Protein AF-A0A359G1K5-F1 (afdb_monomer_lite)

Structure (mmCIF, N/CA/C/O backbone):
data_AF-A0A359G1K5-F1
#
_entry.id   AF-A0A359G1K5-F1
#
loop_
_atom_site.group_PDB
_atom_site.id
_atom_site.type_symbol
_atom_site.label_atom_id
_atom_site.label_alt_id
_atom_site.label_comp_id
_atom_site.label_asym_id
_atom_site.label_entity_id
_atom_site.label_seq_id
_atom_site.pdbx_PDB_ins_code
_atom_site.Cartn_x
_atom_site.Cartn_y
_atom_site.Cartn_z
_atom_site.occupancy
_atom_site.B_iso_or_equiv
_atom_site.auth_seq_id
_atom_site.auth_comp_id
_atom_site.auth_asym_id
_atom_site.auth_atom_id
_atom_site.pdbx_PDB_model_num
ATOM 1 N N . MET A 1 1 ? -27.906 0.749 15.311 1.00 47.22 1 MET A N 1
ATOM 2 C CA . MET A 1 1 ? -26.766 -0.084 14.839 1.00 47.22 1 MET A CA 1
ATOM 3 C C . MET A 1 1 ? -26.380 0.343 13.416 1.00 47.22 1 MET A C 1
ATOM 5 O O . MET A 1 1 ? -26.020 -0.478 12.583 1.00 47.22 1 MET A O 1
ATOM 9 N N . ASP A 1 2 ? -26.396 1.654 13.143 1.00 51.25 2 ASP A N 1
ATOM 10 C CA . ASP A 1 2 ? -26.589 2.193 11.785 1.00 51.25 2 ASP A CA 1
ATOM 11 C C . ASP A 1 2 ? -25.330 2.827 11.171 1.00 51.25 2 ASP A C 1
ATOM 13 O O . ASP A 1 2 ? -25.414 3.710 10.320 1.00 51.25 2 ASP A O 1
ATOM 17 N N . THR A 1 3 ? -24.133 2.390 11.577 1.00 60.75 3 THR A N 1
ATOM 18 C CA . THR A 1 3 ? -22.890 3.090 11.190 1.00 60.75 3 THR A CA 1
ATOM 19 C C . THR A 1 3 ? -21.731 2.201 10.742 1.00 60.75 3 THR A C 1
ATOM 21 O O . THR A 1 3 ? -20.780 2.724 10.163 1.00 60.75 3 THR A O 1
ATOM 24 N N . SER A 1 4 ? -21.797 0.877 10.916 1.00 66.31 4 SER A N 1
ATOM 25 C CA . SER A 1 4 ? -20.690 -0.027 10.549 1.00 66.31 4 SER A CA 1
ATOM 26 C C . SER A 1 4 ? -20.458 -0.088 9.037 1.00 66.31 4 SER A C 1
ATOM 28 O O . SER A 1 4 ? -19.325 0.043 8.588 1.00 66.31 4 SER A O 1
ATOM 30 N N . TRP A 1 5 ? -21.526 -0.194 8.242 1.00 69.31 5 TRP A N 1
ATOM 31 C CA . TRP A 1 5 ? -21.437 -0.279 6.778 1.00 69.31 5 TRP A CA 1
ATOM 32 C C . TRP A 1 5 ? -20.983 1.028 6.123 1.00 69.31 5 TRP A C 1
ATOM 34 O O . TRP A 1 5 ? -20.143 1.016 5.226 1.00 69.31 5 TRP A O 1
ATOM 44 N N . ARG A 1 6 ? -21.474 2.175 6.613 1.00 80.25 6 ARG A N 1
ATOM 45 C CA . ARG A 1 6 ? -21.046 3.503 6.141 1.00 80.25 6 ARG A CA 1
ATOM 46 C C . ARG A 1 6 ? -19.586 3.790 6.489 1.00 80.25 6 ARG A C 1
ATOM 48 O O . ARG A 1 6 ? -18.879 4.403 5.693 1.00 80.25 6 ARG A O 1
ATOM 55 N N . LYS A 1 7 ? -19.135 3.341 7.665 1.00 80.12 7 LYS A N 1
ATOM 56 C CA . LYS A 1 7 ? -17.734 3.443 8.084 1.00 80.12 7 LYS A CA 1
ATOM 57 C C . LYS A 1 7 ? -16.836 2.555 7.223 1.00 80.12 7 LYS A C 1
ATOM 59 O O . LYS A 1 7 ? -15.837 3.046 6.718 1.00 80.12 7 LYS A O 1
ATOM 64 N N . LEU A 1 8 ? -17.241 1.309 6.970 1.00 81.56 8 LEU A N 1
ATOM 65 C CA . LEU A 1 8 ? -16.487 0.384 6.123 1.00 81.56 8 LEU A CA 1
ATOM 66 C C . LEU A 1 8 ? -16.329 0.918 4.692 1.00 81.56 8 LEU A C 1
ATOM 68 O O . LEU A 1 8 ? -15.231 0.906 4.149 1.00 81.56 8 LEU A O 1
ATOM 72 N N . GLY A 1 9 ? -17.404 1.457 4.105 1.00 86.75 9 GLY A N 1
ATOM 73 C CA . GLY A 1 9 ? -17.346 2.084 2.782 1.00 86.75 9 GLY A CA 1
ATOM 74 C C . GLY A 1 9 ? -16.405 3.291 2.739 1.00 86.75 9 GLY A C 1
ATOM 75 O O . GLY A 1 9 ? -15.642 3.445 1.790 1.00 86.75 9 GLY A O 1
ATOM 76 N N . LYS A 1 10 ? -16.397 4.120 3.791 1.00 87.62 10 LYS A N 1
ATOM 77 C CA . LYS A 1 10 ? -15.446 5.231 3.919 1.00 87.62 10 LYS A CA 1
ATOM 78 C C . LYS A 1 10 ? -13.999 4.731 4.022 1.00 87.62 10 LYS A C 1
ATOM 80 O O . LYS A 1 10 ? -13.139 5.284 3.342 1.00 87.62 10 LYS A O 1
ATOM 85 N N . ASP A 1 11 ? -13.736 3.704 4.827 1.00 87.62 11 ASP A N 1
ATOM 86 C CA . ASP A 1 11 ? -12.389 3.147 5.014 1.00 87.62 11 ASP A CA 1
ATOM 87 C C . ASP A 1 11 ? -11.858 2.522 3.713 1.00 87.62 11 ASP A C 1
ATOM 89 O O . ASP A 1 11 ? -10.702 2.740 3.356 1.00 87.62 11 ASP A O 1
ATOM 93 N N . VAL A 1 12 ? -12.714 1.835 2.948 1.00 91.12 12 VAL A N 1
ATOM 94 C CA . VAL A 1 12 ? -12.373 1.314 1.612 1.00 91.12 12 VAL A CA 1
ATOM 95 C C . VAL A 1 12 ? -12.059 2.450 0.637 1.00 91.12 12 VAL A C 1
ATOM 97 O O . VAL A 1 12 ? -11.053 2.385 -0.066 1.00 91.12 12 VAL A O 1
ATOM 100 N N . SER A 1 13 ? -12.864 3.515 0.606 1.00 93.44 13 SER A N 1
ATOM 101 C CA . SER A 1 13 ? -12.588 4.673 -0.255 1.00 93.44 13 SER A CA 1
ATOM 102 C C . SER A 1 13 ? -11.261 5.350 0.094 1.00 93.44 13 SER A C 1
ATOM 104 O O . SER A 1 13 ? -10.495 5.697 -0.803 1.00 93.44 13 SER A O 1
ATOM 106 N N . ILE A 1 14 ? -10.957 5.506 1.386 1.00 93.12 14 ILE A N 1
ATOM 107 C CA . ILE A 1 14 ? -9.670 6.045 1.848 1.00 93.12 14 ILE A CA 1
ATOM 108 C C . ILE A 1 14 ? -8.524 5.120 1.422 1.00 93.12 14 ILE A C 1
ATOM 110 O O . ILE A 1 14 ? -7.514 5.605 0.911 1.00 93.12 14 ILE A O 1
ATOM 114 N N . ALA A 1 15 ? -8.696 3.804 1.575 1.00 94.56 15 ALA A N 1
ATOM 115 C CA . ALA A 1 15 ? -7.706 2.813 1.168 1.00 94.56 15 ALA A CA 1
ATOM 116 C C . ALA A 1 15 ? -7.395 2.908 -0.331 1.00 94.56 15 ALA A C 1
ATOM 118 O O . ALA A 1 15 ? -6.230 2.976 -0.710 1.00 94.56 15 ALA A O 1
ATOM 119 N N . LEU A 1 16 ? -8.425 2.969 -1.180 1.00 96.88 16 LEU A N 1
ATOM 120 C CA . LEU A 1 16 ? -8.267 3.052 -2.634 1.00 96.88 16 LEU A CA 1
ATOM 121 C C . LEU A 1 16 ? -7.613 4.363 -3.073 1.00 96.88 16 LEU A C 1
ATOM 123 O O . LEU A 1 16 ? -6.724 4.343 -3.924 1.00 96.88 16 LEU A O 1
ATOM 127 N N . LEU A 1 17 ? -8.012 5.494 -2.484 1.00 97.06 17 LEU A N 1
ATOM 128 C CA . LEU A 1 17 ? -7.406 6.792 -2.788 1.00 97.06 17 LEU A CA 1
ATOM 129 C C . LEU A 1 17 ? -5.921 6.808 -2.418 1.00 97.06 17 LEU A C 1
ATOM 131 O O . LEU A 1 17 ? -5.090 7.203 -3.235 1.00 97.06 17 LEU A O 1
ATOM 135 N N . ASN A 1 18 ? -5.582 6.325 -1.222 1.00 96.44 18 ASN A N 1
ATOM 136 C CA . ASN A 1 18 ? -4.199 6.273 -0.763 1.00 96.44 18 ASN A CA 1
ATOM 137 C C . ASN A 1 18 ? -3.356 5.292 -1.593 1.00 96.44 18 ASN A C 1
ATOM 139 O O . ASN A 1 18 ? -2.258 5.629 -2.032 1.00 96.44 18 ASN A O 1
ATOM 143 N N . ALA A 1 19 ? -3.892 4.102 -1.876 1.00 97.75 19 ALA A N 1
ATOM 144 C CA . ALA A 1 19 ? -3.231 3.099 -2.704 1.00 97.75 19 ALA A CA 1
ATOM 145 C C . ALA A 1 19 ? -2.958 3.624 -4.114 1.00 97.75 19 ALA A C 1
ATOM 147 O O . ALA A 1 19 ? -1.855 3.455 -4.632 1.00 97.75 19 ALA A O 1
ATOM 148 N N . THR A 1 20 ? -3.928 4.310 -4.719 1.00 98.19 20 THR A N 1
ATOM 149 C CA . THR A 1 20 ? -3.764 4.919 -6.045 1.00 98.19 20 THR A CA 1
ATOM 150 C C . THR A 1 20 ? -2.706 6.018 -6.017 1.00 98.19 20 THR A C 1
ATOM 152 O O . THR A 1 20 ? -1.822 6.028 -6.866 1.00 98.19 20 THR A O 1
ATOM 155 N N . ALA A 1 21 ? -2.746 6.916 -5.030 1.00 98.31 21 ALA A N 1
ATOM 156 C CA . ALA A 1 21 ? -1.781 8.008 -4.922 1.00 98.31 21 ALA A CA 1
ATOM 157 C C . ALA A 1 21 ? -0.342 7.493 -4.748 1.00 98.31 21 ALA A C 1
ATOM 159 O O . ALA A 1 21 ? 0.553 7.898 -5.489 1.00 98.31 21 ALA A O 1
ATOM 160 N N . LEU A 1 22 ? -0.120 6.565 -3.813 1.00 97.94 22 LEU A N 1
ATOM 161 C CA . LEU A 1 22 ? 1.213 6.025 -3.533 1.00 97.94 22 LEU A CA 1
ATOM 162 C C . LEU A 1 22 ? 1.744 5.150 -4.675 1.00 97.94 22 LEU A C 1
ATOM 164 O O . LEU A 1 22 ? 2.914 5.269 -5.039 1.00 97.94 22 LEU A O 1
ATOM 168 N N . SER A 1 23 ? 0.897 4.315 -5.283 1.00 98.25 23 SER A N 1
ATOM 169 C CA . SER A 1 23 ? 1.301 3.511 -6.445 1.00 98.25 23 SER A CA 1
ATOM 170 C C . SER A 1 23 ? 1.609 4.373 -7.668 1.00 98.25 23 SER A C 1
ATOM 172 O O . SER A 1 23 ? 2.604 4.114 -8.341 1.00 98.25 23 SER A O 1
ATOM 174 N N . ALA A 1 24 ? 0.830 5.430 -7.926 1.00 98.31 24 ALA A N 1
ATOM 175 C CA . ALA A 1 24 ? 1.106 6.375 -9.005 1.00 98.31 24 ALA A CA 1
ATOM 176 C C . ALA A 1 24 ? 2.437 7.106 -8.784 1.00 98.31 24 ALA A C 1
ATOM 178 O O . ALA A 1 24 ? 3.236 7.209 -9.712 1.00 98.31 24 ALA A O 1
ATOM 179 N N . LEU A 1 25 ? 2.717 7.552 -7.555 1.00 98.25 25 LEU A N 1
ATOM 180 C CA . LEU A 1 25 ? 4.005 8.158 -7.209 1.00 98.25 25 LEU A CA 1
ATOM 181 C C . LEU A 1 25 ? 5.170 7.186 -7.428 1.00 98.25 25 LEU A C 1
ATOM 183 O O . LEU A 1 25 ? 6.159 7.552 -8.060 1.00 98.25 25 LEU A O 1
ATOM 187 N N . ALA A 1 26 ? 5.046 5.942 -6.960 1.00 97.75 26 ALA A N 1
ATOM 188 C CA . ALA A 1 26 ? 6.080 4.924 -7.137 1.00 97.75 26 ALA A CA 1
ATOM 189 C C . ALA A 1 26 ? 6.292 4.555 -8.617 1.00 97.75 26 ALA A C 1
ATOM 191 O O . ALA A 1 26 ? 7.427 4.353 -9.052 1.00 97.75 26 ALA A O 1
ATOM 192 N N . PHE A 1 27 ? 5.216 4.497 -9.403 1.00 98.31 27 PHE A N 1
ATOM 193 C CA . PHE A 1 27 ? 5.270 4.258 -10.843 1.00 98.3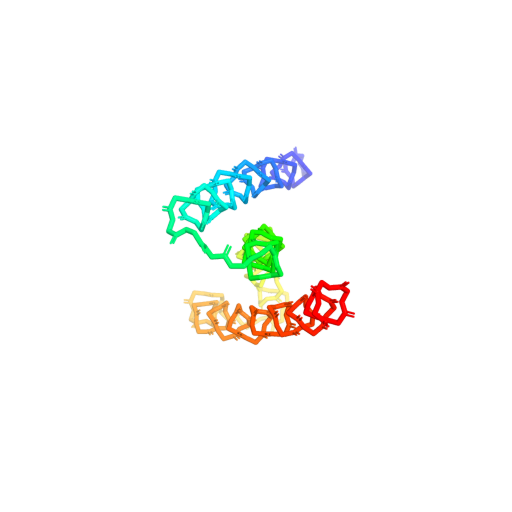1 27 PHE A CA 1
ATOM 194 C C . PHE A 1 27 ? 5.991 5.396 -11.572 1.00 98.31 27 PHE A C 1
ATOM 196 O O . PHE A 1 27 ? 6.951 5.149 -12.298 1.00 98.31 27 PHE A O 1
ATOM 203 N N . LEU A 1 28 ? 5.579 6.646 -11.329 1.00 98.19 28 LEU A N 1
A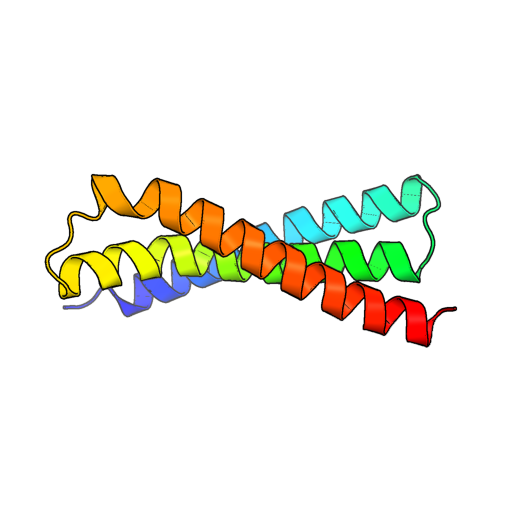TOM 204 C CA . LEU A 1 28 ? 6.202 7.831 -11.923 1.00 98.19 28 LEU A CA 1
ATOM 205 C C . LEU A 1 28 ? 7.684 7.924 -11.558 1.00 98.19 28 LEU A C 1
ATOM 207 O O . LEU A 1 28 ? 8.509 8.187 -12.427 1.00 98.19 28 LEU A O 1
ATOM 211 N N . PHE A 1 29 ? 8.035 7.654 -10.301 1.00 97.94 29 PHE A N 1
ATOM 212 C CA . PHE A 1 29 ? 9.428 7.626 -9.865 1.00 97.94 29 PHE A CA 1
ATOM 213 C C . PHE A 1 29 ? 10.259 6.600 -10.651 1.00 97.94 29 PHE A C 1
ATOM 215 O O . PHE A 1 29 ? 11.317 6.946 -11.170 1.00 97.94 29 PHE A O 1
ATOM 222 N N . ASN A 1 30 ? 9.768 5.366 -10.806 1.00 97.88 30 ASN A N 1
ATOM 223 C CA . ASN A 1 30 ? 10.469 4.331 -11.577 1.00 97.88 30 ASN A CA 1
ATOM 224 C C . ASN A 1 30 ? 10.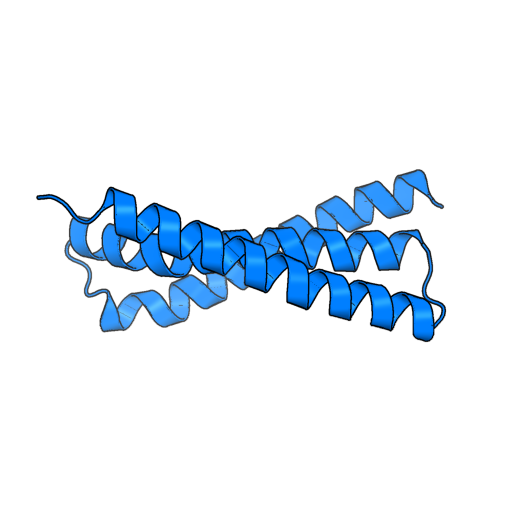608 4.696 -13.066 1.00 97.88 30 ASN A C 1
ATOM 226 O O . ASN A 1 30 ? 11.653 4.425 -13.662 1.00 97.88 30 ASN A O 1
ATOM 230 N N . LEU A 1 31 ? 9.604 5.359 -13.656 1.00 96.44 31 LEU A N 1
ATOM 231 C CA . LEU A 1 31 ? 9.706 5.875 -15.025 1.00 96.44 31 LEU A CA 1
ATOM 232 C C . LEU A 1 31 ? 10.799 6.942 -15.160 1.00 96.44 31 LEU A C 1
ATOM 234 O O . LEU A 1 31 ? 11.560 6.911 -16.123 1.00 96.44 31 LEU A O 1
ATOM 238 N N . LEU A 1 32 ? 10.899 7.866 -14.199 1.00 97.69 32 LEU A N 1
ATOM 239 C CA . LEU A 1 32 ? 11.905 8.935 -14.215 1.00 97.69 32 LEU A CA 1
ATOM 240 C C . LEU A 1 32 ? 13.331 8.411 -14.007 1.00 97.69 32 LEU A C 1
ATOM 242 O O . LEU A 1 32 ? 14.274 8.963 -14.569 1.00 97.69 32 LEU A O 1
ATOM 246 N N . VAL A 1 33 ? 13.491 7.351 -13.214 1.00 97.19 33 VAL A N 1
ATOM 247 C CA . VAL A 1 33 ? 14.788 6.697 -12.973 1.00 97.19 33 VAL A CA 1
ATOM 248 C C . VAL A 1 33 ? 15.215 5.812 -14.155 1.00 97.19 33 VAL A C 1
ATOM 250 O O . VAL A 1 33 ? 16.390 5.471 -14.271 1.00 97.19 33 VAL A O 1
ATOM 253 N N . GLY A 1 34 ? 14.296 5.465 -15.062 1.00 94.81 34 GLY A N 1
ATOM 254 C CA . GLY A 1 34 ? 14.582 4.582 -16.196 1.00 94.81 34 GLY A CA 1
ATOM 255 C C . GLY A 1 34 ? 14.673 3.107 -15.798 1.00 94.81 34 GLY A C 1
ATOM 256 O O . GLY A 1 34 ? 15.441 2.345 -16.384 1.00 94.81 34 GLY A O 1
ATOM 257 N N . SER A 1 35 ? 13.918 2.698 -14.776 1.00 96.00 35 SER A N 1
ATOM 258 C CA . SER A 1 35 ? 13.838 1.304 -14.337 1.00 96.00 35 SER A CA 1
ATOM 259 C C . SER A 1 35 ? 13.199 0.400 -15.400 1.00 96.00 35 SER A C 1
ATOM 261 O O . SER A 1 35 ? 12.448 0.854 -16.262 1.00 96.00 35 SER A O 1
ATOM 263 N N . SER A 1 36 ? 13.462 -0.911 -15.333 1.00 96.50 36 SER A N 1
ATOM 264 C CA . SER A 1 36 ? 12.855 -1.866 -16.267 1.00 96.50 36 SER A CA 1
ATOM 265 C C . SER A 1 36 ? 11.326 -1.882 -16.147 1.00 96.50 36 SER A C 1
ATOM 267 O O . SER A 1 36 ? 10.760 -1.626 -15.077 1.00 96.50 36 SER A O 1
ATOM 269 N N . GLN A 1 37 ? 10.637 -2.228 -17.239 1.00 95.81 37 GLN A N 1
ATOM 270 C CA . GLN A 1 37 ? 9.175 -2.335 -17.246 1.00 95.81 37 GLN A CA 1
ATOM 271 C C . GLN A 1 37 ? 8.679 -3.383 -16.235 1.00 95.81 37 GLN A C 1
ATOM 273 O O . GLN A 1 37 ? 7.697 -3.138 -15.534 1.00 95.81 37 GLN A O 1
ATOM 278 N N . ALA A 1 38 ? 9.410 -4.496 -16.092 1.00 97.25 38 ALA A N 1
ATOM 279 C CA . ALA A 1 38 ? 9.135 -5.529 -15.096 1.00 97.25 38 ALA A CA 1
ATOM 280 C C . ALA A 1 38 ? 9.157 -4.973 -13.664 1.00 97.25 38 ALA A C 1
ATOM 282 O O . ALA A 1 38 ? 8.198 -5.158 -12.913 1.00 97.25 38 ALA A O 1
ATOM 283 N N . LEU A 1 39 ? 10.216 -4.241 -13.296 1.00 97.56 39 LEU A N 1
ATOM 284 C CA . LEU A 1 39 ? 10.354 -3.656 -11.961 1.00 97.56 39 LEU A CA 1
ATOM 285 C C . LEU A 1 39 ? 9.295 -2.580 -11.710 1.00 97.56 39 LEU A C 1
ATOM 287 O O . LEU A 1 39 ? 8.658 -2.570 -10.660 1.00 97.56 39 LEU A O 1
ATOM 291 N N . THR A 1 40 ? 9.071 -1.711 -12.693 1.00 97.88 40 THR A N 1
ATOM 292 C CA . THR A 1 40 ? 8.107 -0.609 -12.605 1.00 97.88 40 THR A CA 1
ATOM 293 C C . THR A 1 40 ? 6.694 -1.123 -12.319 1.00 97.88 40 THR A C 1
ATOM 295 O O . THR A 1 40 ? 6.027 -0.637 -11.402 1.00 97.88 40 THR A O 1
ATOM 298 N N . LEU A 1 41 ? 6.246 -2.141 -13.064 1.00 97.69 41 LEU A N 1
ATOM 299 C CA . LEU A 1 41 ? 4.929 -2.749 -12.870 1.00 97.69 41 LEU A CA 1
ATOM 300 C C . LEU A 1 41 ? 4.849 -3.543 -11.566 1.00 97.69 41 LEU A C 1
ATOM 302 O O . LEU A 1 41 ? 3.842 -3.438 -10.865 1.00 97.69 41 LEU A O 1
ATOM 306 N N . THR A 1 42 ? 5.915 -4.262 -11.204 1.00 98.19 42 THR A N 1
ATOM 307 C CA . THR A 1 42 ? 6.011 -4.975 -9.922 1.00 98.19 42 THR A CA 1
ATOM 308 C C . THR A 1 42 ? 5.807 -4.022 -8.753 1.00 98.19 42 THR A C 1
ATOM 310 O O . THR A 1 42 ? 4.918 -4.238 -7.933 1.00 98.19 42 THR A O 1
ATOM 313 N N . VAL A 1 43 ? 6.588 -2.941 -8.693 1.00 97.88 43 VAL A N 1
ATOM 314 C CA . VAL A 1 43 ? 6.530 -1.981 -7.587 1.00 97.88 43 VAL A CA 1
ATOM 315 C C . VAL A 1 43 ? 5.161 -1.316 -7.532 1.00 97.88 43 VAL A C 1
ATOM 317 O O . VAL A 1 43 ? 4.548 -1.317 -6.471 1.00 97.88 43 VAL A O 1
ATOM 320 N N . ALA A 1 44 ? 4.651 -0.789 -8.649 1.00 98.12 44 ALA A N 1
ATOM 321 C CA . ALA A 1 44 ? 3.391 -0.045 -8.661 1.00 98.12 44 ALA A CA 1
ATOM 322 C C . ALA A 1 44 ? 2.188 -0.904 -8.231 1.00 98.12 44 ALA A C 1
ATOM 324 O O . ALA A 1 44 ? 1.396 -0.490 -7.381 1.00 98.12 44 ALA A O 1
ATOM 325 N N . THR A 1 45 ? 2.068 -2.116 -8.778 1.00 98.06 45 THR A N 1
ATOM 326 C CA . THR A 1 45 ? 0.954 -3.024 -8.458 1.00 98.06 45 THR A CA 1
ATOM 327 C C . THR A 1 45 ? 1.071 -3.611 -7.051 1.00 98.06 45 THR A C 1
ATOM 329 O O . THR A 1 45 ? 0.058 -3.699 -6.352 1.00 98.06 45 THR A O 1
ATOM 332 N N . ALA A 1 46 ? 2.287 -3.928 -6.588 1.00 98.12 46 ALA A N 1
ATOM 333 C CA . ALA A 1 46 ? 2.516 -4.375 -5.218 1.00 98.12 46 ALA A CA 1
ATOM 334 C C . ALA A 1 46 ? 2.175 -3.273 -4.208 1.00 98.12 46 ALA A C 1
ATOM 336 O O . ALA A 1 46 ? 1.443 -3.535 -3.256 1.00 98.12 46 ALA A O 1
ATOM 337 N N . MET A 1 47 ? 2.626 -2.032 -4.439 1.00 97.56 47 MET A N 1
ATOM 338 C CA . MET A 1 47 ? 2.304 -0.883 -3.580 1.00 97.56 47 MET A CA 1
ATOM 339 C C . MET A 1 47 ? 0.792 -0.696 -3.455 1.00 97.56 47 MET A C 1
ATOM 341 O O . MET A 1 47 ? 0.275 -0.561 -2.347 1.00 97.56 47 MET A O 1
ATOM 345 N N . PHE A 1 48 ? 0.073 -0.754 -4.580 1.00 98.31 48 PHE A N 1
ATOM 346 C CA . PHE A 1 48 ? -1.381 -0.633 -4.579 1.00 98.31 48 PHE A CA 1
ATOM 347 C C . PHE A 1 48 ? -2.038 -1.717 -3.713 1.00 98.31 48 PHE A C 1
ATOM 349 O O . PHE A 1 48 ? -2.797 -1.405 -2.795 1.00 98.31 48 PHE A O 1
ATOM 356 N N . ALA A 1 49 ? -1.718 -2.989 -3.968 1.00 97.19 49 ALA A N 1
ATOM 357 C CA . ALA A 1 49 ? -2.300 -4.109 -3.235 1.00 97.19 49 ALA A CA 1
ATOM 358 C C . ALA A 1 49 ? -1.975 -4.036 -1.734 1.00 97.19 49 ALA A C 1
ATOM 360 O O . ALA A 1 49 ? -2.877 -4.137 -0.901 1.00 97.19 49 ALA A O 1
ATOM 361 N N . VAL A 1 50 ? -0.710 -3.799 -1.381 1.00 96.50 50 VAL A N 1
ATOM 362 C CA . VAL A 1 50 ? -0.255 -3.756 0.015 1.00 96.50 50 VAL A CA 1
ATOM 363 C C . VAL A 1 50 ? -0.915 -2.616 0.783 1.00 96.50 50 VAL A C 1
ATOM 365 O O . VAL A 1 50 ? -1.363 -2.840 1.903 1.00 96.50 50 VAL A O 1
ATOM 368 N N . VAL A 1 51 ? -1.059 -1.422 0.200 1.00 95.81 51 VAL A N 1
ATOM 369 C CA . VAL A 1 51 ? -1.720 -0.290 0.876 1.00 95.81 51 VAL A CA 1
ATOM 370 C C . VAL A 1 51 ? -3.210 -0.560 1.111 1.00 95.81 51 VAL A C 1
ATOM 372 O O . VAL A 1 51 ? -3.728 -0.244 2.191 1.00 95.81 51 VAL A O 1
ATOM 375 N N . VAL A 1 52 ? -3.901 -1.181 0.146 1.00 95.12 52 VAL A N 1
ATOM 376 C CA . VAL A 1 52 ? -5.300 -1.600 0.330 1.00 95.12 52 VAL A CA 1
ATOM 377 C C . VAL A 1 52 ? -5.409 -2.603 1.481 1.00 95.12 52 VAL A C 1
ATOM 379 O O . VAL A 1 52 ? -6.189 -2.382 2.410 1.00 95.12 52 VAL A O 1
ATOM 382 N N . PHE A 1 53 ? -4.600 -3.666 1.471 1.00 93.19 53 PHE A N 1
ATOM 383 C CA . PHE A 1 53 ? -4.626 -4.684 2.524 1.00 93.19 53 PHE A CA 1
ATOM 384 C C . PHE A 1 53 ? -4.231 -4.126 3.896 1.00 93.19 53 PHE A C 1
ATOM 386 O O . PHE A 1 53 ? -4.924 -4.399 4.875 1.00 93.19 53 PHE A O 1
ATOM 393 N N . ALA A 1 54 ? -3.191 -3.297 3.972 1.00 92.75 54 ALA A N 1
ATOM 394 C CA . ALA A 1 54 ? -2.730 -2.680 5.214 1.00 92.75 54 ALA A CA 1
ATOM 395 C C . ALA A 1 54 ? -3.826 -1.835 5.879 1.00 92.75 54 ALA A C 1
ATOM 397 O O . ALA A 1 54 ? -4.039 -1.924 7.090 1.00 92.75 54 ALA A O 1
ATOM 398 N N . THR A 1 55 ? -4.568 -1.058 5.082 1.00 91.00 55 THR A N 1
ATOM 399 C CA . THR A 1 55 ? -5.671 -0.223 5.583 1.00 91.00 55 THR A CA 1
ATOM 400 C C . THR A 1 55 ? -6.817 -1.082 6.120 1.00 91.00 55 THR A C 1
ATOM 402 O O . THR A 1 55 ? -7.352 -0.809 7.194 1.00 91.00 55 THR A O 1
ATOM 405 N N . LEU A 1 56 ? -7.161 -2.166 5.417 1.00 88.88 56 LEU A N 1
ATOM 406 C CA . LEU A 1 56 ? -8.186 -3.112 5.866 1.00 88.88 56 LEU A CA 1
ATOM 407 C C . LEU A 1 56 ? -7.772 -3.843 7.151 1.00 88.88 56 LEU A C 1
ATOM 409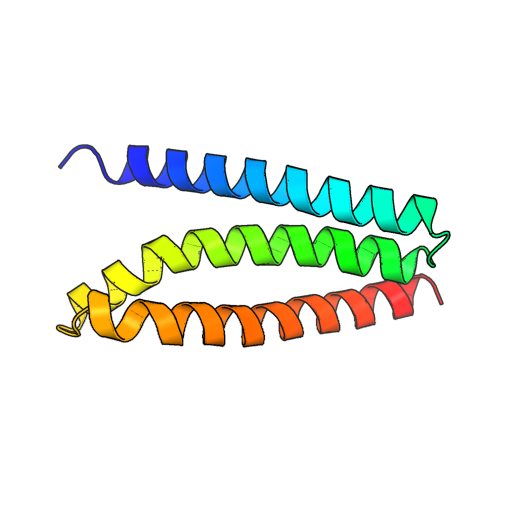 O O . LEU A 1 56 ? -8.594 -3.998 8.056 1.00 88.88 56 LEU A O 1
ATOM 413 N N . MET A 1 57 ? -6.506 -4.253 7.265 1.00 88.88 57 MET A N 1
ATOM 414 C CA . MET A 1 57 ? -5.974 -4.901 8.470 1.00 88.88 57 MET A CA 1
ATOM 415 C C . MET A 1 57 ? -5.971 -3.966 9.680 1.00 88.88 57 MET A C 1
ATOM 417 O O . MET A 1 57 ? -6.291 -4.411 10.783 1.00 88.88 57 MET A O 1
ATOM 421 N N . GLY A 1 58 ? -5.714 -2.671 9.470 1.00 87.81 58 GLY A N 1
ATOM 422 C CA . GLY A 1 58 ? -5.783 -1.649 10.516 1.00 87.81 58 GLY A CA 1
ATOM 423 C C . GLY A 1 58 ? -7.157 -1.534 11.182 1.00 87.81 58 GLY A C 1
ATOM 424 O O . GLY A 1 58 ? -7.236 -1.240 12.372 1.00 87.81 58 GLY A O 1
ATOM 425 N N . THR A 1 59 ? -8.237 -1.836 10.456 1.00 85.94 59 THR A N 1
ATOM 426 C CA . THR A 1 59 ? -9.598 -1.885 11.016 1.00 85.94 59 THR A CA 1
ATOM 427 C C . THR A 1 59 ? -9.987 -3.297 11.467 1.00 85.94 59 THR A C 1
ATOM 429 O O . THR A 1 59 ? -10.662 -3.456 12.485 1.00 85.94 59 THR A O 1
ATOM 432 N N . PHE A 1 60 ? -9.568 -4.337 10.742 1.00 86.31 60 PHE A N 1
ATOM 433 C CA . PHE A 1 60 ? -9.965 -5.722 11.005 1.00 86.31 60 PHE A CA 1
ATOM 434 C C . PHE A 1 60 ? -9.305 -6.322 12.255 1.00 86.31 60 PHE A C 1
ATOM 436 O O . PHE A 1 60 ? -10.001 -6.927 13.074 1.00 86.31 60 PHE A O 1
ATOM 443 N N . LEU A 1 61 ? -7.993 -6.138 12.439 1.00 89.88 61 LEU A N 1
ATOM 444 C CA . LEU A 1 61 ? -7.257 -6.738 13.560 1.00 89.88 61 LEU A CA 1
ATOM 445 C C . LEU A 1 61 ? -7.742 -6.266 14.940 1.00 89.88 61 LEU A C 1
ATOM 447 O O . LEU A 1 61 ? -7.984 -7.127 15.789 1.00 89.88 61 LEU A O 1
ATOM 451 N N . PRO A 1 62 ? -7.981 -4.962 15.189 1.00 87.44 62 PRO A N 1
ATOM 452 C CA . PRO A 1 62 ? -8.537 -4.523 16.468 1.00 87.44 62 PRO A CA 1
ATOM 453 C C . PRO A 1 62 ? -9.904 -5.151 16.773 1.00 87.44 62 PRO A C 1
ATOM 455 O O . PRO A 1 62 ? -10.175 -5.542 17.908 1.00 87.44 62 PRO A O 1
ATOM 458 N N . LEU A 1 63 ? -10.766 -5.283 15.754 1.00 87.62 63 LEU A N 1
ATOM 459 C CA . LEU A 1 63 ? -12.085 -5.908 15.893 1.00 87.62 63 LEU A CA 1
ATOM 460 C C . LEU A 1 63 ? -11.975 -7.404 16.191 1.00 87.62 63 LEU A C 1
ATOM 462 O O . LEU A 1 63 ? -12.768 -7.932 16.970 1.00 87.62 63 LEU A O 1
ATOM 466 N N . MET A 1 64 ? -11.006 -8.083 15.577 1.00 88.50 64 MET A N 1
ATOM 467 C CA . MET A 1 64 ? -10.724 -9.489 15.840 1.00 88.50 64 MET A CA 1
ATOM 468 C C . MET A 1 64 ? -10.230 -9.691 17.275 1.00 88.50 64 MET A C 1
ATOM 470 O O . MET A 1 64 ? -10.786 -10.531 17.977 1.00 88.50 64 MET A O 1
ATOM 474 N N . PHE A 1 65 ? -9.260 -8.896 17.741 1.00 89.69 65 PHE A N 1
ATOM 475 C CA . PHE A 1 65 ? -8.741 -8.987 19.111 1.00 89.69 65 PHE A CA 1
ATOM 476 C C . PHE A 1 65 ? -9.812 -8.725 20.165 1.00 89.69 65 PHE A C 1
ATOM 478 O O . PHE A 1 65 ? -9.945 -9.512 21.102 1.00 89.69 65 PHE A O 1
ATOM 485 N N . ASN A 1 66 ? -10.663 -7.721 19.943 1.00 87.88 66 ASN A N 1
ATOM 486 C CA . ASN A 1 66 ? -11.790 -7.454 20.831 1.00 87.88 66 ASN A CA 1
ATOM 487 C C . ASN A 1 66 ? -12.763 -8.649 20.919 1.00 87.88 66 ASN A C 1
ATOM 489 O O . ASN A 1 66 ? -13.312 -8.922 21.981 1.00 87.88 66 ASN A O 1
ATOM 493 N N . LYS A 1 67 ? -12.954 -9.411 19.828 1.00 88.44 67 LYS A N 1
ATOM 494 C CA . LYS A 1 67 ? -13.792 -10.626 19.843 1.00 88.44 67 LYS A CA 1
ATOM 495 C C . LYS A 1 67 ? -13.172 -11.793 20.613 1.00 88.44 67 LYS A C 1
ATOM 497 O O . LYS A 1 67 ? -13.918 -12.631 21.109 1.00 88.44 67 LYS A O 1
ATOM 502 N N . VAL A 1 68 ? -11.846 -11.867 20.702 1.00 91.69 68 VAL A N 1
ATOM 503 C CA . VAL A 1 68 ? -11.132 -12.938 21.421 1.00 91.69 68 VAL A CA 1
ATOM 504 C C . VAL A 1 68 ? -10.662 -12.513 22.819 1.00 91.69 68 VAL A C 1
ATOM 506 O O . VAL A 1 68 ? -9.862 -13.215 23.427 1.00 91.69 68 VAL A O 1
ATOM 509 N N . ASN A 1 69 ? -11.179 -11.396 23.351 1.00 90.56 69 ASN A N 1
ATOM 510 C CA . ASN A 1 69 ? -10.822 -10.823 24.659 1.00 90.56 69 ASN A CA 1
ATOM 511 C C . ASN A 1 69 ? -9.322 -10.495 24.819 1.00 90.56 69 ASN A C 1
ATOM 513 O O . ASN A 1 69 ? -8.785 -10.544 25.924 1.00 90.56 69 ASN A O 1
ATOM 517 N N . ILE A 1 70 ? -8.646 -10.150 23.720 1.00 90.62 70 ILE A N 1
ATOM 518 C CA . ILE A 1 70 ? -7.275 -9.622 23.728 1.00 90.62 70 ILE A CA 1
ATOM 519 C C . ILE A 1 70 ? -7.357 -8.100 23.626 1.00 90.62 70 ILE A C 1
ATOM 521 O O . ILE A 1 70 ? -8.083 -7.588 22.775 1.00 90.62 70 ILE A O 1
ATOM 525 N N . ASP A 1 71 ? -6.594 -7.383 24.454 1.00 90.19 71 ASP A N 1
ATOM 526 C CA . ASP A 1 71 ? -6.525 -5.920 24.407 1.00 90.19 71 ASP A CA 1
ATOM 527 C C . ASP A 1 71 ? -5.962 -5.439 23.050 1.00 90.19 71 ASP A C 1
ATOM 529 O O . ASP A 1 71 ? -4.773 -5.643 22.757 1.00 90.19 71 ASP A O 1
ATOM 533 N N . PRO A 1 72 ? -6.781 -4.776 22.207 1.00 85.88 72 PRO A N 1
ATOM 534 C CA . PRO A 1 72 ? -6.331 -4.270 20.921 1.00 85.88 72 PRO A CA 1
ATOM 535 C C . PRO A 1 72 ? -5.215 -3.229 21.048 1.00 85.88 72 PRO A C 1
ATOM 537 O O . PRO A 1 72 ? -4.363 -3.156 20.163 1.00 85.88 72 PRO A O 1
ATOM 540 N N . ALA A 1 73 ? -5.178 -2.431 22.117 1.00 86.50 73 ALA A N 1
ATOM 541 C CA . ALA A 1 73 ? -4.195 -1.358 22.261 1.00 86.50 73 ALA A CA 1
ATOM 542 C C . ALA A 1 73 ? -2.759 -1.895 22.371 1.00 86.50 73 ALA A C 1
ATOM 544 O O . ALA A 1 73 ? -1.824 -1.253 21.897 1.00 86.50 73 ALA A O 1
ATOM 545 N N . VAL A 1 74 ? -2.593 -3.093 22.938 1.00 86.69 74 VAL A N 1
ATOM 546 C CA . VAL A 1 74 ? -1.283 -3.732 23.134 1.00 86.69 74 VAL A CA 1
ATOM 547 C C . VAL A 1 74 ? -0.897 -4.612 21.941 1.00 86.69 74 VAL A C 1
ATOM 549 O O . VAL A 1 74 ? 0.265 -4.637 21.541 1.00 86.69 74 VAL A O 1
ATOM 552 N N . ALA A 1 75 ? -1.860 -5.324 21.345 1.00 87.50 75 ALA A N 1
ATOM 553 C CA . ALA A 1 75 ? -1.574 -6.312 20.303 1.00 87.50 75 ALA A CA 1
ATOM 554 C C . ALA A 1 75 ? -1.553 -5.738 18.875 1.00 87.50 75 ALA A C 1
ATOM 556 O O . ALA A 1 75 ? -0.808 -6.225 18.028 1.00 87.50 75 ALA A O 1
ATOM 557 N N . THR A 1 76 ? -2.355 -4.712 18.569 1.00 88.88 76 THR A N 1
ATOM 558 C CA . THR A 1 76 ? -2.549 -4.263 17.173 1.00 88.88 76 THR A CA 1
ATOM 559 C C . THR A 1 76 ? -1.286 -3.724 16.522 1.00 88.88 76 THR A C 1
ATOM 561 O O . THR A 1 76 ? -1.034 -4.072 15.376 1.00 88.88 76 THR A O 1
ATOM 564 N N . GLY A 1 77 ? -0.472 -2.942 17.234 1.00 89.94 77 GLY A N 1
ATOM 565 C CA . GLY A 1 77 ? 0.750 -2.351 16.679 1.00 89.94 77 GLY A CA 1
ATOM 566 C C . GLY A 1 77 ? 1.707 -3.401 16.096 1.00 89.94 77 GLY A C 1
ATOM 567 O O . GLY A 1 77 ? 1.881 -3.427 14.876 1.00 89.94 77 GLY A O 1
ATOM 568 N N . PRO A 1 78 ? 2.272 -4.303 16.925 1.00 90.81 78 PRO A N 1
ATOM 569 C CA . PRO A 1 78 ? 3.200 -5.334 16.458 1.00 90.81 78 PRO A CA 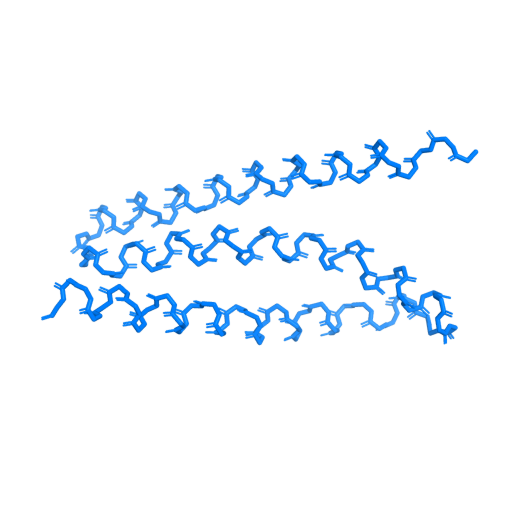1
ATOM 570 C C . PRO A 1 78 ? 2.593 -6.277 15.411 1.00 90.81 78 PRO A C 1
ATOM 572 O O . PRO A 1 78 ? 3.254 -6.631 14.439 1.00 90.81 78 PRO A O 1
ATOM 575 N N . PHE A 1 79 ? 1.323 -6.667 15.568 1.00 90.06 79 PHE A N 1
ATOM 576 C CA . PHE A 1 79 ? 0.685 -7.584 14.620 1.00 90.06 79 PHE A CA 1
ATOM 577 C C . PHE A 1 79 ? 0.417 -6.940 13.258 1.00 90.06 79 PHE A C 1
ATOM 579 O O . PHE A 1 79 ? 0.640 -7.594 12.241 1.00 90.06 79 PHE A O 1
ATOM 586 N N . ILE A 1 80 ? -0.035 -5.680 13.217 1.00 91.50 80 ILE A N 1
ATOM 587 C CA . ILE A 1 80 ? -0.275 -4.966 11.955 1.00 91.50 80 ILE A CA 1
ATOM 588 C C . ILE A 1 80 ? 1.034 -4.848 11.171 1.00 91.50 80 ILE A C 1
ATOM 590 O O . ILE A 1 80 ? 1.046 -5.146 9.977 1.00 91.50 80 ILE A O 1
ATOM 594 N N . THR A 1 81 ? 2.133 -4.446 11.816 1.00 92.06 81 THR A N 1
ATOM 595 C CA . THR A 1 81 ? 3.418 -4.279 11.121 1.00 92.06 81 THR A CA 1
ATOM 596 C C . THR A 1 81 ? 3.965 -5.614 10.630 1.00 92.06 81 THR A C 1
ATOM 598 O O . THR A 1 81 ? 4.284 -5.731 9.453 1.00 92.06 81 THR A O 1
ATOM 601 N N . THR A 1 82 ? 3.969 -6.658 11.466 1.00 94.19 82 THR A N 1
ATOM 602 C CA . THR A 1 82 ? 4.454 -7.983 11.049 1.00 94.19 82 THR A CA 1
ATOM 603 C C . THR A 1 82 ? 3.592 -8.607 9.948 1.00 94.19 82 THR A C 1
ATOM 605 O O . THR A 1 82 ? 4.133 -9.183 9.005 1.00 94.19 82 THR A O 1
ATOM 608 N N . MET A 1 83 ? 2.259 -8.486 10.015 1.00 92.25 83 MET A N 1
ATOM 609 C CA . MET A 1 83 ? 1.399 -8.951 8.920 1.00 92.25 83 MET A CA 1
ATOM 610 C C . MET A 1 83 ? 1.664 -8.177 7.633 1.00 92.25 83 MET A C 1
ATOM 612 O O . MET A 1 83 ? 1.738 -8.798 6.575 1.00 92.25 83 MET A O 1
ATOM 616 N N . ASN A 1 84 ? 1.827 -6.855 7.707 1.00 93.69 84 ASN A N 1
ATOM 617 C CA . ASN A 1 84 ? 2.138 -6.046 6.533 1.00 93.69 84 ASN A CA 1
ATOM 618 C C . ASN A 1 84 ? 3.509 -6.392 5.939 1.00 93.69 84 ASN A C 1
ATOM 620 O O . ASN A 1 84 ? 3.618 -6.408 4.718 1.00 93.69 84 ASN A O 1
ATOM 624 N N . ASP A 1 85 ? 4.514 -6.734 6.747 1.00 95.06 85 ASP A N 1
ATOM 625 C CA . ASP A 1 85 ? 5.822 -7.178 6.247 1.00 95.06 85 ASP A CA 1
ATOM 626 C C . ASP A 1 85 ? 5.713 -8.508 5.491 1.00 95.06 85 ASP A C 1
ATOM 628 O O . ASP A 1 85 ? 6.204 -8.639 4.366 1.00 95.06 85 ASP A O 1
ATOM 632 N N . ILE A 1 86 ? 5.014 -9.491 6.071 1.00 96.06 86 ILE A N 1
ATOM 633 C CA . ILE A 1 86 ? 4.811 -10.805 5.444 1.00 96.06 86 ILE A CA 1
ATOM 634 C C . ILE A 1 86 ? 3.989 -10.661 4.158 1.00 96.06 86 ILE A C 1
ATOM 636 O O . ILE A 1 86 ? 4.405 -11.139 3.103 1.00 96.06 86 ILE A O 1
ATOM 640 N N . LEU A 1 87 ? 2.837 -9.987 4.224 1.00 95.38 87 LEU A N 1
ATOM 641 C CA . LEU A 1 87 ? 1.971 -9.767 3.063 1.00 95.38 87 LEU A CA 1
ATOM 642 C C . LEU A 1 87 ? 2.677 -8.930 1.996 1.00 95.38 87 LEU A C 1
ATOM 644 O O . LEU A 1 87 ? 2.583 -9.249 0.814 1.00 95.38 87 LEU A O 1
ATOM 648 N N . GLY A 1 88 ? 3.411 -7.899 2.410 1.00 96.12 88 GLY A N 1
ATOM 649 C CA . GLY A 1 88 ? 4.184 -7.029 1.537 1.00 96.12 88 GLY A CA 1
ATOM 650 C C . GLY A 1 88 ? 5.221 -7.797 0.736 1.00 96.12 88 GLY A C 1
ATOM 651 O O . GLY A 1 88 ? 5.228 -7.713 -0.493 1.00 96.12 88 GLY A O 1
ATOM 652 N N . MET A 1 89 ? 6.043 -8.604 1.409 1.00 97.25 89 MET A N 1
ATOM 653 C CA . MET A 1 89 ? 7.032 -9.435 0.725 1.00 97.25 89 MET A CA 1
ATOM 654 C C . MET A 1 89 ? 6.385 -10.502 -0.157 1.00 97.25 89 MET A C 1
ATOM 656 O O . MET A 1 89 ? 6.829 -10.685 -1.286 1.00 97.25 89 MET A O 1
ATOM 660 N N . LEU A 1 90 ? 5.329 -11.180 0.303 1.00 97.94 90 LEU A N 1
ATOM 661 C CA . LEU A 1 90 ? 4.647 -12.197 -0.505 1.00 97.94 90 LEU A CA 1
ATOM 662 C C . LEU A 1 90 ? 4.073 -11.602 -1.794 1.00 97.94 90 LEU A C 1
ATOM 664 O O . LEU A 1 90 ? 4.342 -12.117 -2.877 1.00 97.94 90 LEU A O 1
ATOM 668 N N . VAL A 1 91 ? 3.331 -10.498 -1.688 1.00 98.00 91 VAL A N 1
ATOM 669 C CA . VAL A 1 91 ? 2.741 -9.811 -2.844 1.00 98.00 91 VAL A CA 1
ATOM 670 C C . VAL A 1 91 ? 3.833 -9.306 -3.783 1.00 98.00 91 VAL A C 1
ATOM 672 O O . VAL A 1 91 ? 3.757 -9.545 -4.988 1.00 98.00 91 VAL A O 1
ATOM 675 N N . TYR A 1 92 ? 4.872 -8.660 -3.248 1.00 97.69 92 TYR A N 1
ATOM 676 C CA . TYR A 1 92 ? 5.980 -8.151 -4.052 1.00 97.69 92 TYR A CA 1
ATOM 677 C C . TYR A 1 92 ? 6.713 -9.273 -4.793 1.00 97.69 92 TYR A C 1
ATOM 679 O O . TYR A 1 92 ? 6.929 -9.166 -5.997 1.00 97.69 92 TYR A O 1
ATOM 687 N N . L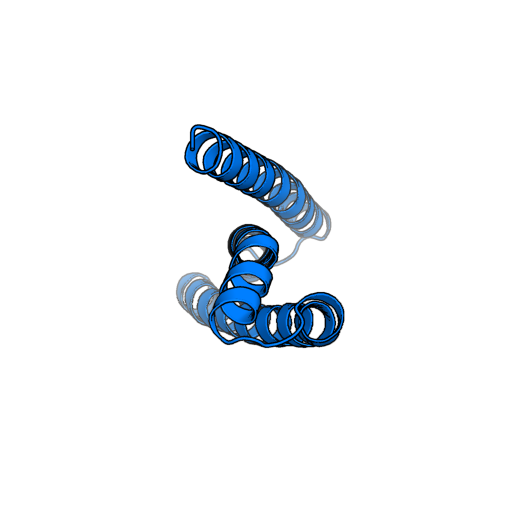EU A 1 93 ? 7.066 -10.364 -4.109 1.00 98.00 93 LEU A N 1
ATOM 688 C CA . LEU A 1 93 ? 7.805 -11.476 -4.708 1.00 98.00 93 LEU A CA 1
ATOM 689 C C . LEU A 1 93 ? 6.968 -12.234 -5.744 1.00 98.00 93 LEU A C 1
ATOM 691 O O . LEU A 1 93 ? 7.499 -12.592 -6.792 1.00 98.00 93 LEU A O 1
ATOM 695 N N . MET A 1 94 ? 5.669 -12.438 -5.497 1.00 98.19 94 MET A N 1
ATOM 696 C CA . MET A 1 94 ? 4.770 -13.071 -6.471 1.00 98.19 94 MET A CA 1
ATOM 697 C C . MET A 1 94 ? 4.616 -12.224 -7.737 1.00 98.19 94 MET A C 1
ATOM 699 O O . MET A 1 94 ? 4.730 -12.750 -8.844 1.00 98.19 94 MET A O 1
ATOM 703 N N . LEU A 1 95 ? 4.391 -10.915 -7.587 1.00 98.06 95 LEU A N 1
ATOM 704 C CA . LEU A 1 95 ? 4.272 -10.002 -8.726 1.00 98.06 95 LEU A CA 1
ATOM 705 C C . LEU A 1 95 ? 5.606 -9.839 -9.455 1.00 98.06 95 LEU A C 1
ATOM 707 O O . LEU A 1 95 ? 5.617 -9.806 -10.680 1.00 98.06 95 LEU A O 1
ATOM 711 N N . SER A 1 96 ? 6.719 -9.817 -8.720 1.00 97.94 96 SER A N 1
ATOM 712 C CA . SER A 1 96 ? 8.065 -9.801 -9.290 1.00 97.94 96 SER A CA 1
ATOM 713 C C . SER A 1 96 ? 8.296 -11.035 -10.155 1.00 97.94 96 SER A C 1
ATOM 715 O O . SER A 1 96 ? 8.593 -10.903 -11.338 1.00 97.94 96 SER A O 1
ATOM 717 N N . ALA A 1 97 ? 8.064 -12.235 -9.614 1.00 97.88 97 ALA A N 1
ATOM 718 C CA . ALA A 1 97 ? 8.209 -13.480 -10.364 1.00 97.88 97 ALA A CA 1
ATOM 719 C C . ALA A 1 97 ? 7.327 -13.500 -11.623 1.00 97.88 97 ALA A C 1
ATOM 721 O O . ALA A 1 97 ? 7.788 -13.904 -12.689 1.00 97.88 97 ALA A O 1
ATOM 722 N N . TYR A 1 98 ? 6.087 -13.012 -11.519 1.00 98.06 98 TYR A N 1
ATOM 723 C CA . TYR A 1 98 ? 5.174 -12.909 -12.654 1.00 98.06 98 TYR A CA 1
ATOM 724 C C . TYR A 1 98 ? 5.673 -11.927 -13.723 1.00 98.06 98 TYR A C 1
ATOM 726 O O . TYR A 1 98 ? 5.840 -12.308 -14.878 1.00 98.06 98 TYR A O 1
ATOM 734 N N . PHE A 1 99 ? 5.934 -10.667 -13.365 1.00 97.81 99 PHE A N 1
ATOM 735 C CA . PHE A 1 99 ? 6.305 -9.646 -14.344 1.00 97.81 99 PHE A CA 1
ATOM 736 C C . PHE A 1 99 ? 7.692 -9.875 -14.932 1.00 97.81 99 PHE A C 1
ATOM 738 O O . PHE A 1 99 ? 7.866 -9.686 -16.133 1.00 97.81 99 PHE A O 1
ATOM 745 N N . PHE A 1 100 ? 8.668 -10.313 -14.136 1.00 96.75 100 PHE A N 1
ATOM 746 C CA . PHE A 1 100 ? 9.973 -10.675 -14.683 1.00 96.75 100 PHE A CA 1
ATOM 747 C C . PHE A 1 100 ? 9.872 -11.883 -15.615 1.00 96.75 100 PHE A C 1
ATOM 749 O O . PHE A 1 100 ? 10.509 -11.854 -16.653 1.00 96.75 100 PHE A O 1
ATOM 756 N N . GLY A 1 101 ? 9.023 -12.877 -15.332 1.00 96.38 101 GLY A N 1
ATOM 757 C CA . GLY A 1 101 ? 8.795 -13.991 -16.262 1.00 96.38 101 GLY A CA 1
ATOM 758 C C . GLY A 1 101 ? 8.054 -13.614 -17.555 1.00 96.38 101 GLY A C 1
ATOM 759 O O . GLY A 1 101 ? 8.095 -14.370 -18.519 1.00 96.38 101 GLY A O 1
ATOM 760 N N . VAL A 1 102 ? 7.353 -12.475 -17.583 1.00 95.12 102 VAL A N 1
ATOM 761 C CA . VAL A 1 102 ? 6.635 -11.977 -18.772 1.00 95.12 102 VAL A CA 1
ATOM 762 C C . VAL A 1 102 ? 7.500 -11.042 -19.621 1.00 95.12 102 VAL A C 1
ATOM 764 O O . VAL A 1 102 ? 7.380 -11.042 -20.844 1.00 95.12 102 VAL A O 1
ATOM 767 N N . PHE A 1 103 ? 8.324 -10.205 -18.989 1.00 90.00 103 PHE A N 1
ATOM 768 C CA . PHE A 1 103 ? 9.063 -9.127 -19.658 1.00 90.00 103 PHE A CA 1
ATOM 769 C C . PHE A 1 103 ? 10.552 -9.418 -19.886 1.00 90.00 103 PHE A C 1
ATOM 771 O O . PHE A 1 103 ? 11.210 -8.612 -20.548 1.00 90.00 103 PHE A O 1
ATOM 778 N N . MET A 1 104 ? 11.087 -10.504 -19.329 1.00 83.56 104 MET A N 1
ATOM 779 C CA . MET A 1 104 ? 12.491 -10.907 -19.444 1.00 83.56 104 MET A CA 1
ATOM 780 C C . MET A 1 104 ? 12.584 -12.339 -19.962 1.00 83.56 104 MET A C 1
ATOM 782 O O . MET A 1 104 ? 13.466 -12.571 -20.816 1.00 83.56 104 MET A O 1
#

Foldseek 3Di:
DPPPVVVVVVLLVVLQVVLQVVLVVQLVVCVVVVHDPLLSQLSSVLSSVLSNVLSVLLVPVCVVCVVVVHHCVPPSPVVSVVVSVVSSCVSSVVSSVVSVVVRD

Radius of gyration: 16.49 Å; chains: 1; bounding box: 42×23×44 Å

Sequence (104 aa):
MDTSWRKLGKDVSIALLNATALSALAFLFNLLVGSSQALTLTVATAMFAVVVFATLMGTFLPLMFNKVNIDPAVATGPFITTMNDILGMLVYLMLSAYFFGVFM

Secondary structure (DSSP, 8-state):
--SHHHHHHHHHHHHHHHHHHHHHHHHHHHHHHT--HHHHHHHHHHHHHHHHHHHHHHHHHHHHHHHTT--HHHHHHHHHHHHHHHHHHHHHHHHHHHHHHHH-

pLDDT: mean 91.95, std 8.93, range [47.22, 98.31]